Protein AF-A0A0K8SHW3-F1 (afdb_monomer)

Secondary structure (DSSP, 8-state):
-EEEEES-TTHHHHHHHHHHHTTTSSEEEEEEETTEEEEEEE-SS-EEEEEES--HHHHHHHHHHHHHHHHHHHHHHHHHHHHHTT---SS---HHHHHHHHHHSS-TTEEEEESS-TTT-GGGSS-GGGEEEEE-HHHHHHHHHHTSS--

Foldseek 3Di:
DEEEEEQAQVCVVVVVVVVVVVPPQWDWDWDADPQAIWIWTDHPVDIYIYGYNDDPVVVLVVVLVVLQVQLQLVLLVVCLVCLVVVHHDQDPDDPVQNVVCVVVSHGPQWDWDFQDPCVVVVVCSNHNVRTHIDRNVVVVVVVVVVVPPDD

Mean predicted aligned error: 14.64 Å

Radius of gyration: 24.81 Å; Cα contacts (8 Å, |Δi|>4): 199; chains: 1; bounding box: 38×48×75 Å

pLDDT: mean 76.33, std 11.05, range [41.31, 88.69]

Solvent-accessible surface area (backbone atoms only — not comparable to full-atom values): 8484 Å² total; per-residue (Å²): 118,47,82,48,71,37,54,55,50,75,51,56,60,57,52,50,54,52,56,59,67,58,71,68,74,46,52,75,48,77,46,85,50,101,72,35,39,35,40,36,39,39,46,100,90,47,39,40,39,36,34,23,44,36,50,60,65,59,53,48,48,51,52,44,51,55,28,35,53,51,8,37,53,49,34,33,52,52,40,34,53,30,47,75,69,72,42,83,50,95,57,93,65,50,75,70,45,46,51,38,19,66,76,70,51,49,45,92,52,50,44,72,40,69,74,58,61,42,89,82,40,61,87,46,18,59,35,32,88,36,45,41,76,43,73,45,69,75,51,58,60,56,60,60,62,68,71,73,77,80,129

Organism: Lygus hesperus (NCBI:txid30085)

Sequence (151 aa):
MFYFVKDNALKLRDDLEELRRLGGMFNVSTHETADGKELRLHSSDAVVSIRYGADPVQERHRLLKHAHKRAVERAWEIEKTLVSSGLSGRGEWTEEEREELLLRGRVEGYDGVDIHSIQRYPQLADDPGNVTFRNDAKHKRKRRTHHHDST

InterPro domains:
  IPR028916 Tox-GHH domain [PF15636] (58-134)
  IPR051216 Teneurin [PTHR11219] (2-145)

Structure (mmCIF, N/CA/C/O backbone):
data_AF-A0A0K8SHW3-F1
#
_entry.id   AF-A0A0K8SHW3-F1
#
loop_
_atom_site.group_PDB
_atom_site.id
_atom_site.type_symbol
_atom_site.label_atom_id
_atom_site.label_alt_id
_atom_site.label_comp_id
_atom_site.label_asym_id
_atom_site.label_entity_id
_atom_site.label_seq_id
_atom_site.pdbx_PDB_ins_code
_atom_site.Cartn_x
_atom_site.Cartn_y
_atom_site.Cartn_z
_atom_site.occupancy
_atom_site.B_iso_or_equiv
_atom_site.auth_seq_id
_atom_site.auth_comp_id
_atom_site.auth_asym_id
_atom_site.auth_atom_id
_atom_site.pdbx_PDB_model_num
ATOM 1 N N . MET A 1 1 ? 1.998 -14.796 -20.515 1.00 72.50 1 MET A N 1
ATOM 2 C CA . MET A 1 1 ? 2.410 -13.395 -20.747 1.00 72.50 1 MET A CA 1
ATOM 3 C C . MET A 1 1 ? 3.190 -12.935 -19.529 1.00 72.50 1 MET A C 1
ATOM 5 O O . MET A 1 1 ? 2.709 -13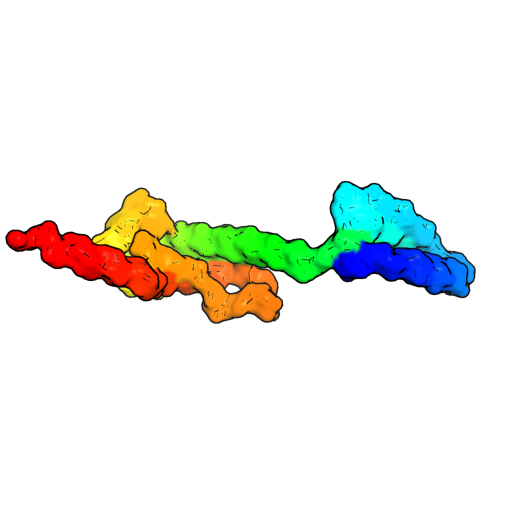.152 -18.424 1.00 72.50 1 MET A O 1
ATOM 9 N N . PHE A 1 2 ? 4.385 -12.385 -19.720 1.00 79.94 2 PHE A N 1
ATOM 10 C CA . PHE A 1 2 ? 5.310 -12.001 -18.651 1.00 79.94 2 PHE A CA 1
ATOM 11 C C . PHE A 1 2 ? 5.637 -10.511 -18.735 1.00 79.94 2 PHE A C 1
ATOM 13 O O . PHE A 1 2 ? 5.732 -9.967 -19.835 1.00 79.94 2 PHE A O 1
ATOM 20 N N . TYR A 1 3 ? 5.839 -9.872 -17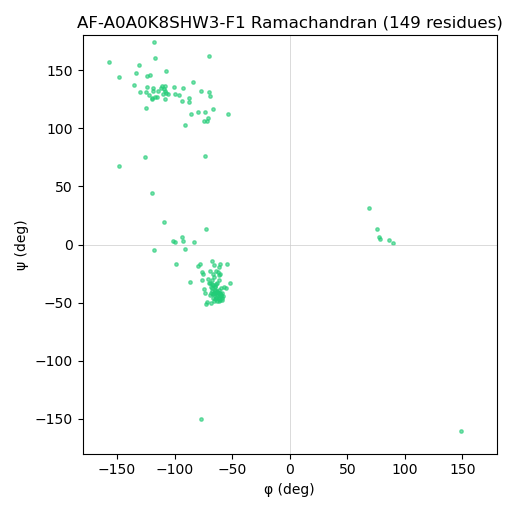.584 1.00 79.12 3 TYR A N 1
ATOM 21 C CA . TYR A 1 3 ? 6.139 -8.446 -17.479 1.00 79.12 3 TYR A CA 1
ATOM 22 C C . TYR A 1 3 ? 7.430 -8.237 -16.688 1.00 79.12 3 TYR A C 1
ATOM 24 O O . TYR A 1 3 ? 7.591 -8.794 -15.604 1.00 79.12 3 TYR A O 1
ATOM 32 N N . PHE A 1 4 ? 8.330 -7.418 -17.223 1.00 79.38 4 PHE A N 1
ATOM 33 C CA . PHE A 1 4 ? 9.613 -7.067 -16.625 1.00 79.38 4 PHE A CA 1
ATOM 34 C C . PHE A 1 4 ? 9.800 -5.550 -16.634 1.00 79.38 4 PHE A C 1
ATOM 36 O O . PHE A 1 4 ? 9.243 -4.842 -17.473 1.00 79.38 4 PHE A O 1
ATOM 43 N N . VAL A 1 5 ? 10.613 -5.046 -15.710 1.00 79.00 5 VAL A N 1
ATOM 44 C CA . VAL A 1 5 ? 10.966 -3.626 -15.632 1.00 79.00 5 VAL A CA 1
ATOM 45 C C . VAL A 1 5 ? 12.481 -3.509 -15.519 1.00 79.00 5 VAL A C 1
ATOM 47 O O . VAL A 1 5 ? 13.094 -4.205 -14.711 1.00 79.00 5 VAL A O 1
ATOM 50 N N . LYS A 1 6 ? 13.076 -2.643 -16.339 1.00 76.81 6 LYS A N 1
ATOM 51 C CA . LYS A 1 6 ? 14.483 -2.246 -16.290 1.00 76.81 6 LYS A CA 1
ATOM 52 C C . LYS A 1 6 ? 14.565 -0.757 -15.953 1.00 76.81 6 LYS A C 1
ATOM 54 O O . LYS A 1 6 ? 13.974 0.079 -16.635 1.00 76.81 6 LYS A O 1
ATOM 59 N N . ASP A 1 7 ? 15.340 -0.436 -14.923 1.00 66.19 7 ASP A N 1
ATOM 60 C CA . ASP A 1 7 ? 15.604 0.935 -14.471 1.00 66.19 7 ASP A CA 1
ATOM 61 C C . ASP A 1 7 ? 16.345 1.758 -15.538 1.00 66.19 7 ASP A C 1
ATOM 63 O O . ASP A 1 7 ? 16.098 2.949 -15.717 1.00 66.19 7 ASP A O 1
ATOM 67 N N . ASN A 1 8 ? 17.211 1.104 -16.313 1.00 66.75 8 ASN A N 1
ATOM 68 C CA . ASN A 1 8 ? 18.079 1.781 -17.259 1.00 66.75 8 ASN A CA 1
ATOM 69 C C . ASN A 1 8 ? 17.442 1.902 -18.654 1.00 66.75 8 ASN A C 1
ATOM 71 O O . ASN A 1 8 ? 17.462 0.960 -19.450 1.00 66.75 8 ASN A O 1
ATOM 75 N N . ALA A 1 9 ? 16.944 3.099 -18.974 1.00 65.56 9 ALA A N 1
ATOM 76 C CA . ALA A 1 9 ? 16.364 3.430 -20.278 1.00 65.56 9 ALA A CA 1
ATOM 77 C C . ALA A 1 9 ? 17.341 3.293 -21.462 1.00 65.56 9 ALA A C 1
ATOM 79 O O . ALA A 1 9 ? 16.908 3.065 -22.592 1.00 65.56 9 ALA A O 1
ATOM 80 N N . LEU A 1 10 ? 18.652 3.410 -21.217 1.00 70.06 10 LEU A N 1
ATOM 81 C CA . LEU A 1 10 ? 19.680 3.326 -22.259 1.00 70.06 10 LEU A CA 1
ATOM 82 C C . LEU A 1 10 ? 19.909 1.883 -22.722 1.00 70.06 10 LEU A C 1
ATOM 84 O O . LEU A 1 10 ? 20.260 1.672 -23.880 1.00 70.06 10 LEU A O 1
ATOM 88 N N . LYS A 1 11 ? 19.615 0.891 -21.865 1.00 75.69 11 LYS A N 1
ATOM 89 C CA . LYS A 1 11 ? 19.744 -0.535 -22.209 1.00 75.69 11 LYS A CA 1
ATOM 90 C C . LYS A 1 11 ? 18.763 -1.014 -23.272 1.00 75.69 11 LYS A C 1
ATOM 92 O O . LYS A 1 11 ? 18.975 -2.082 -23.831 1.00 75.69 11 LYS A O 1
ATOM 97 N N . LEU A 1 12 ? 17.716 -0.247 -23.580 1.00 79.31 12 LEU A N 1
ATOM 98 C CA . LEU A 1 12 ? 16.773 -0.620 -24.633 1.00 79.31 12 LEU A CA 1
ATOM 99 C C . LEU A 1 12 ? 17.469 -0.769 -25.990 1.00 79.31 12 LEU A C 1
ATOM 101 O O . LEU A 1 12 ? 17.104 -1.653 -26.757 1.00 79.31 12 LEU A O 1
ATOM 105 N N . ARG A 1 13 ? 18.463 0.081 -26.290 1.00 79.44 13 ARG A N 1
ATOM 106 C CA . ARG A 1 13 ? 19.185 0.011 -27.566 1.00 79.44 13 ARG A CA 1
ATOM 107 C C . ARG A 1 13 ? 20.025 -1.262 -27.647 1.00 79.44 13 ARG A C 1
ATOM 109 O O . ARG A 1 13 ? 19.875 -2.002 -28.613 1.00 79.44 13 ARG A O 1
ATOM 116 N N . ASP A 1 14 ? 20.826 -1.530 -26.619 1.00 82.50 14 ASP A N 1
ATOM 117 C CA . ASP A 1 14 ? 21.663 -2.730 -26.543 1.00 82.50 14 ASP A CA 1
ATOM 118 C C . ASP A 1 14 ? 20.822 -4.014 -26.573 1.00 82.50 14 ASP A C 1
ATOM 120 O O . ASP A 1 14 ? 21.075 -4.888 -27.402 1.00 82.50 14 ASP A O 1
ATOM 124 N N . ASP A 1 15 ? 19.761 -4.090 -25.759 1.00 82.38 15 ASP A N 1
ATOM 125 C CA . ASP A 1 15 ? 18.868 -5.253 -25.725 1.00 82.38 15 ASP A CA 1
ATOM 126 C C . ASP A 1 15 ? 18.187 -5.465 -27.095 1.00 82.38 15 ASP A C 1
ATOM 128 O O . ASP A 1 15 ? 18.062 -6.596 -27.561 1.00 82.38 15 ASP A O 1
ATOM 132 N N . LEU A 1 16 ? 17.774 -4.395 -27.789 1.00 82.00 16 LEU A N 1
ATOM 133 C CA . LEU A 1 16 ? 17.199 -4.490 -29.136 1.00 82.00 16 LEU A CA 1
ATOM 134 C C . LEU A 1 16 ? 18.223 -5.014 -30.156 1.00 82.00 16 LEU A C 1
ATOM 136 O O . LEU A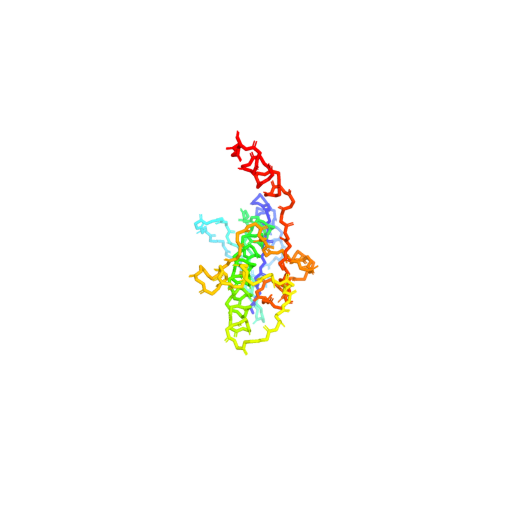 1 16 ? 17.868 -5.810 -31.025 1.00 82.00 16 LEU A O 1
ATOM 140 N N . GLU A 1 17 ? 19.482 -4.582 -30.067 1.00 83.62 17 GLU A N 1
ATOM 141 C CA . GLU A 1 17 ? 20.565 -5.070 -30.926 1.00 83.62 17 GLU A CA 1
ATOM 142 C C . GLU A 1 17 ? 20.909 -6.539 -30.646 1.00 83.62 17 GLU A C 1
ATOM 144 O O . GLU A 1 17 ? 21.192 -7.295 -31.575 1.00 83.62 17 GLU A O 1
ATOM 149 N N . GLU A 1 18 ? 20.870 -6.981 -29.390 1.00 84.44 18 GLU A N 1
ATOM 150 C CA . GLU A 1 18 ? 21.003 -8.398 -29.025 1.00 84.44 18 GLU A CA 1
ATOM 151 C C . GLU A 1 18 ? 19.834 -9.234 -29.559 1.00 84.44 18 GLU A C 1
ATOM 153 O O . GLU A 1 18 ? 20.047 -10.253 -30.212 1.00 84.44 18 GLU A O 1
ATOM 158 N N . LEU A 1 19 ? 18.598 -8.768 -29.384 1.00 82.94 19 LEU A N 1
ATOM 159 C CA . LEU A 1 19 ? 17.402 -9.460 -29.869 1.00 82.94 19 LEU A CA 1
ATOM 160 C C . LEU A 1 19 ? 17.345 -9.539 -31.400 1.00 82.94 19 LEU A C 1
ATOM 162 O O . LEU A 1 19 ? 16.932 -10.556 -31.955 1.00 82.94 19 LEU A O 1
ATOM 166 N N . ARG A 1 20 ? 17.813 -8.499 -32.097 1.00 78.69 20 ARG A N 1
ATOM 167 C CA . ARG A 1 20 ? 17.983 -8.517 -33.558 1.00 78.69 20 ARG A CA 1
ATOM 168 C C . ARG A 1 20 ? 19.040 -9.527 -34.002 1.00 78.69 20 ARG A C 1
ATOM 170 O O . ARG A 1 20 ? 18.861 -10.171 -35.033 1.00 78.69 20 ARG A O 1
ATOM 177 N N . ARG A 1 21 ? 20.114 -9.693 -33.222 1.00 81.44 21 ARG A N 1
ATOM 178 C CA . ARG A 1 21 ? 21.167 -10.692 -33.474 1.00 81.44 21 ARG A CA 1
ATOM 179 C C . AR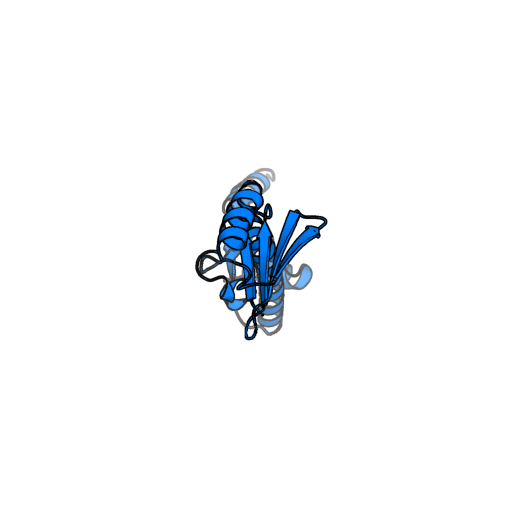G A 1 21 ? 20.695 -12.131 -33.270 1.00 81.44 21 ARG A C 1
ATOM 181 O O . ARG A 1 21 ? 21.249 -13.023 -33.900 1.00 81.44 21 ARG A O 1
ATOM 188 N N . LEU A 1 22 ? 19.634 -12.359 -32.493 1.00 78.88 22 LEU A N 1
ATOM 189 C CA . LEU A 1 22 ? 18.994 -13.674 -32.338 1.00 78.88 22 LEU A CA 1
ATOM 190 C C . LEU A 1 22 ? 18.176 -14.120 -33.570 1.00 78.88 22 LEU A C 1
ATOM 192 O O . LEU A 1 22 ? 17.405 -15.071 -33.489 1.00 78.88 22 LEU A O 1
ATOM 196 N N . GLY A 1 23 ? 18.331 -13.462 -34.723 1.00 62.72 23 GLY A N 1
ATOM 197 C CA . GLY A 1 23 ? 17.950 -14.034 -36.017 1.00 62.72 23 GLY A CA 1
ATOM 198 C C . GLY A 1 23 ? 16.447 -14.215 -36.238 1.00 62.72 23 GLY A C 1
ATOM 199 O O . GLY A 1 23 ? 16.044 -15.148 -36.922 1.00 62.72 23 GLY A O 1
ATOM 200 N N . GLY A 1 24 ? 15.604 -13.353 -35.660 1.00 67.50 24 GLY A N 1
ATOM 201 C CA . GLY A 1 24 ? 14.154 -13.384 -35.905 1.00 67.50 24 GLY A CA 1
ATOM 202 C C . GLY A 1 24 ? 13.401 -14.507 -35.184 1.00 67.50 24 GLY A C 1
ATOM 203 O O . GLY A 1 24 ? 12.230 -14.729 -35.472 1.00 67.50 24 GLY A O 1
ATOM 204 N N . MET A 1 25 ? 14.031 -15.176 -34.211 1.00 74.19 25 MET A N 1
ATOM 205 C CA . MET A 1 25 ? 13.361 -16.145 -33.326 1.00 74.19 25 MET A CA 1
ATOM 206 C C . MET A 1 25 ? 12.213 -15.529 -32.503 1.00 74.19 25 MET A C 1
ATOM 208 O O . MET A 1 25 ? 11.377 -16.249 -31.958 1.00 74.19 25 MET A O 1
ATOM 212 N N . PHE A 1 26 ? 12.176 -14.198 -32.408 1.00 76.19 26 PHE A N 1
ATOM 213 C CA . PHE A 1 26 ? 11.184 -13.439 -31.662 1.00 76.19 26 PHE A CA 1
ATOM 214 C C . PHE A 1 26 ? 10.704 -12.252 -32.494 1.00 76.19 26 PHE A C 1
ATOM 216 O O . PHE A 1 26 ? 11.505 -11.524 -33.082 1.00 76.19 26 PHE A O 1
ATOM 223 N N . ASN A 1 27 ? 9.397 -12.009 -32.479 1.00 83.31 27 ASN A N 1
ATOM 224 C CA . ASN A 1 27 ? 8.820 -10.779 -33.003 1.00 83.31 27 ASN A CA 1
ATOM 225 C C . ASN A 1 27 ? 8.992 -9.678 -31.953 1.00 83.31 27 ASN A C 1
ATOM 227 O O . ASN A 1 27 ? 8.413 -9.756 -30.868 1.00 83.31 27 ASN A O 1
ATOM 231 N N . VAL A 1 28 ? 9.802 -8.666 -32.269 1.00 85.12 28 VAL A N 1
ATOM 232 C CA . VAL A 1 28 ? 10.137 -7.571 -31.348 1.00 85.12 28 VAL A CA 1
ATOM 233 C C . VAL A 1 28 ? 9.439 -6.288 -31.784 1.00 85.12 28 VAL A C 1
ATOM 235 O O . VAL A 1 28 ? 9.537 -5.890 -32.942 1.00 85.12 28 VAL A O 1
ATOM 238 N N . SER A 1 29 ? 8.766 -5.612 -30.856 1.00 84.25 29 SER A N 1
ATOM 239 C CA . SER A 1 29 ? 8.181 -4.285 -31.078 1.00 84.25 29 SER A CA 1
ATOM 240 C C . SER A 1 29 ? 8.506 -3.350 -29.920 1.00 84.25 29 SER A C 1
ATOM 242 O O . SER A 1 29 ? 8.626 -3.783 -28.777 1.00 84.25 29 SER A O 1
ATOM 244 N N . THR A 1 30 ? 8.660 -2.063 -30.208 1.00 83.81 30 THR A N 1
ATOM 245 C CA . THR A 1 30 ? 8.932 -1.028 -29.205 1.00 83.81 30 THR A CA 1
ATOM 246 C C . THR A 1 30 ? 7.801 -0.012 -29.204 1.00 83.81 30 THR A C 1
ATOM 248 O O . THR A 1 30 ? 7.425 0.474 -30.267 1.00 83.81 30 THR A O 1
ATOM 251 N N . HIS A 1 31 ? 7.289 0.329 -28.026 1.00 82.06 31 HIS A N 1
ATOM 252 C CA . HIS A 1 31 ? 6.248 1.331 -27.819 1.00 82.06 31 HIS A CA 1
ATOM 253 C C . HIS A 1 31 ? 6.734 2.399 -26.836 1.00 82.06 31 HIS A C 1
ATOM 255 O O . HIS A 1 31 ? 7.295 2.083 -25.791 1.00 82.06 31 HIS A O 1
ATOM 261 N N . GLU A 1 32 ? 6.497 3.671 -27.138 1.00 78.62 32 GLU A N 1
ATOM 262 C CA . GLU A 1 32 ? 6.703 4.767 -26.185 1.00 78.62 32 GLU A CA 1
ATOM 263 C C . GLU A 1 32 ? 5.432 4.960 -25.350 1.00 78.62 32 GLU A C 1
ATOM 265 O O . GLU A 1 32 ? 4.332 5.077 -25.885 1.00 78.62 32 GLU A O 1
ATOM 270 N N . THR A 1 33 ? 5.568 4.935 -24.024 1.00 66.94 33 THR A N 1
ATOM 271 C CA . THR A 1 33 ? 4.480 5.118 -23.052 1.00 66.94 33 THR A CA 1
ATOM 272 C C . THR A 1 33 ? 4.731 6.378 -22.222 1.00 66.94 33 THR A C 1
ATOM 274 O O . THR A 1 33 ? 5.866 6.830 -22.106 1.00 66.9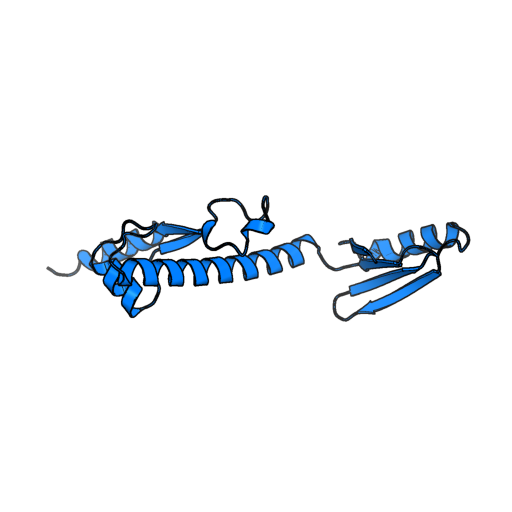4 33 THR A O 1
ATOM 277 N N . ALA A 1 34 ? 3.689 6.924 -21.585 1.00 63.09 34 ALA A N 1
ATOM 278 C CA . ALA A 1 34 ? 3.780 8.159 -20.793 1.00 63.09 34 ALA A CA 1
ATOM 279 C C . ALA A 1 34 ? 4.901 8.155 -19.726 1.00 63.09 34 ALA A C 1
ATOM 281 O O . ALA A 1 34 ? 5.509 9.192 -19.486 1.00 63.09 34 ALA A O 1
ATOM 282 N N . ASP A 1 35 ? 5.212 6.993 -19.135 1.00 61.06 35 ASP A N 1
ATOM 283 C CA . ASP A 1 35 ? 6.264 6.843 -18.110 1.00 61.06 35 ASP A CA 1
ATOM 284 C C . ASP A 1 35 ? 7.518 6.071 -18.582 1.00 61.06 35 ASP A C 1
ATOM 286 O O . ASP A 1 35 ? 8.240 5.520 -17.753 1.00 61.06 35 ASP A O 1
ATOM 290 N N . GLY A 1 36 ? 7.770 5.939 -19.892 1.00 71.69 36 GLY A N 1
ATOM 291 C CA . GLY A 1 36 ? 9.004 5.307 -20.390 1.00 71.69 36 GLY A CA 1
ATOM 292 C C . GLY A 1 36 ? 8.862 4.567 -21.718 1.00 71.69 36 GLY A C 1
ATOM 293 O O . GLY A 1 36 ? 7.927 4.791 -22.480 1.00 71.69 36 GLY A O 1
ATOM 294 N N . LYS A 1 37 ? 9.799 3.660 -22.010 1.00 80.81 37 LYS A N 1
ATOM 295 C CA . LYS A 1 37 ? 9.792 2.863 -23.250 1.00 80.81 37 LYS A CA 1
ATOM 296 C C . LYS A 1 37 ? 9.451 1.408 -22.954 1.00 80.81 37 LYS A C 1
ATOM 298 O O . LYS A 1 37 ? 10.006 0.829 -22.036 1.00 80.81 37 LYS A O 1
ATOM 303 N N . GLU A 1 38 ? 8.565 0.796 -23.719 1.00 84.31 38 GLU A N 1
ATOM 304 C CA . GLU A 1 38 ? 8.168 -0.606 -23.586 1.00 84.31 38 GLU A CA 1
ATOM 305 C C . GLU A 1 38 ? 8.699 -1.412 -24.780 1.00 84.31 38 GLU A C 1
ATOM 307 O O . GLU A 1 38 ? 8.486 -1.038 -25.930 1.00 84.31 38 GLU A O 1
ATOM 312 N N . LEU A 1 39 ? 9.371 -2.533 -24.528 1.00 87.12 39 LEU A N 1
ATOM 313 C CA . LEU A 1 39 ? 9.776 -3.516 -25.529 1.00 87.12 39 LEU A CA 1
ATOM 314 C C . LEU A 1 39 ? 8.913 -4.765 -25.361 1.00 87.12 39 LEU A C 1
ATOM 316 O O . LEU A 1 39 ? 8.855 -5.343 -24.278 1.00 87.12 39 LEU A O 1
ATOM 320 N N . ARG A 1 40 ? 8.252 -5.197 -26.430 1.00 87.88 40 ARG A N 1
ATOM 321 C CA . ARG A 1 40 ? 7.453 -6.421 -26.459 1.00 87.88 40 ARG A CA 1
ATOM 322 C C . ARG A 1 40 ? 8.097 -7.453 -27.356 1.00 87.88 40 ARG A C 1
ATOM 324 O O . ARG A 1 40 ? 8.486 -7.160 -28.482 1.00 87.88 40 ARG A O 1
ATOM 331 N N . LEU A 1 41 ? 8.146 -8.666 -26.840 1.00 87.38 41 LEU A N 1
ATOM 332 C CA . LEU A 1 41 ? 8.702 -9.859 -27.447 1.00 87.38 41 LEU A CA 1
ATOM 333 C C . LEU A 1 41 ? 7.587 -10.882 -27.572 1.00 87.38 41 LEU A C 1
ATOM 335 O O . LEU A 1 41 ? 6.941 -11.227 -26.583 1.00 87.38 41 LEU A O 1
ATOM 339 N N . HIS A 1 42 ? 7.370 -11.370 -28.781 1.00 85.25 42 HIS A N 1
ATOM 340 C CA . HIS A 1 42 ? 6.416 -12.429 -29.065 1.00 85.25 42 HIS A CA 1
ATOM 341 C C . HIS A 1 42 ? 7.160 -13.647 -29.615 1.00 85.25 42 HIS A C 1
ATOM 343 O O . HIS A 1 42 ? 7.919 -13.542 -30.577 1.00 85.25 42 HIS A O 1
ATOM 349 N N . SER A 1 43 ? 6.920 -14.796 -28.993 1.00 80.75 43 SER A N 1
ATOM 350 C CA . SER A 1 43 ? 7.315 -16.134 -29.433 1.00 80.75 43 SER A CA 1
ATOM 351 C C . SER A 1 43 ? 6.055 -16.980 -29.672 1.00 80.75 43 SER A C 1
ATOM 353 O O . SER A 1 43 ? 4.950 -16.528 -29.367 1.00 80.75 43 SER A O 1
ATOM 355 N N . SER A 1 44 ? 6.207 -18.201 -30.191 1.00 80.94 44 SER A N 1
ATOM 356 C CA . SER A 1 44 ? 5.105 -19.159 -30.382 1.00 80.94 44 SER A CA 1
ATOM 357 C C . SER A 1 44 ? 4.360 -19.463 -29.080 1.00 80.94 44 SER A C 1
ATOM 359 O O . SER A 1 44 ? 3.137 -19.565 -29.086 1.00 80.94 44 SER A O 1
ATOM 361 N N . ASP A 1 45 ? 5.089 -19.527 -27.963 1.00 83.44 45 ASP A N 1
ATOM 362 C CA . ASP A 1 45 ? 4.566 -20.012 -26.678 1.00 83.44 45 ASP A CA 1
ATOM 363 C C . ASP A 1 45 ? 4.582 -18.951 -25.566 1.00 83.44 45 ASP A C 1
ATOM 365 O O . ASP A 1 45 ? 4.092 -19.177 -24.457 1.00 83.44 45 ASP A O 1
ATOM 369 N N . ALA A 1 46 ? 5.147 -17.769 -25.831 1.00 82.50 46 ALA A N 1
ATOM 370 C CA . ALA A 1 46 ? 5.321 -16.740 -24.815 1.00 82.50 46 ALA A CA 1
ATOM 371 C C . ALA A 1 46 ? 5.246 -15.321 -25.378 1.00 82.50 46 ALA A C 1
ATOM 373 O O . ALA A 1 46 ? 5.763 -15.011 -26.447 1.00 82.50 46 ALA A O 1
ATOM 374 N N . VAL A 1 47 ? 4.662 -14.432 -24.577 1.00 85.94 47 VAL A N 1
ATOM 375 C CA . VAL A 1 47 ? 4.694 -12.983 -24.789 1.00 85.94 47 VAL A CA 1
ATOM 376 C C . VAL A 1 47 ? 5.375 -12.354 -23.586 1.00 85.94 47 VAL A C 1
ATOM 378 O O . VAL A 1 47 ? 4.958 -12.609 -22.453 1.00 85.94 47 VAL A O 1
ATOM 381 N N . VAL A 1 48 ? 6.405 -11.551 -23.827 1.00 86.75 48 VAL A N 1
ATOM 382 C CA . VAL A 1 48 ? 7.179 -10.849 -22.801 1.00 86.75 48 VAL A CA 1
ATOM 383 C C . VAL A 1 48 ? 7.119 -9.350 -23.073 1.00 86.75 48 VAL A C 1
ATOM 385 O O . VAL A 1 48 ? 7.392 -8.909 -24.182 1.00 86.75 48 VAL A O 1
ATOM 388 N N . SER A 1 49 ? 6.765 -8.561 -22.066 1.00 84.88 49 SER A N 1
ATOM 389 C CA . SER A 1 49 ? 6.810 -7.098 -22.098 1.00 84.88 49 SER A CA 1
ATOM 390 C C . SER A 1 49 ? 7.858 -6.604 -21.101 1.00 84.88 49 SER A C 1
ATOM 392 O O . SER A 1 49 ? 7.895 -7.063 -19.960 1.00 84.88 49 SER A O 1
ATOM 394 N N . ILE A 1 50 ? 8.729 -5.695 -21.533 1.00 85.50 50 ILE A N 1
ATOM 395 C CA . ILE A 1 50 ? 9.809 -5.113 -20.736 1.00 85.50 50 ILE A CA 1
ATOM 396 C C . ILE A 1 50 ? 9.675 -3.593 -20.768 1.00 85.50 50 ILE A C 1
ATOM 398 O O . ILE A 1 50 ? 9.799 -2.982 -21.826 1.00 85.50 50 ILE A O 1
ATOM 402 N N . ARG A 1 51 ? 9.459 -2.961 -19.616 1.00 82.25 51 ARG A N 1
ATOM 403 C CA . ARG A 1 51 ? 9.399 -1.498 -19.494 1.00 82.25 51 ARG A CA 1
ATOM 404 C C . ARG A 1 51 ? 10.752 -0.939 -19.057 1.00 82.25 51 ARG A C 1
ATOM 406 O O . ARG A 1 51 ? 11.307 -1.389 -18.065 1.00 82.25 51 ARG A O 1
ATOM 413 N N . TYR A 1 52 ? 11.261 0.046 -19.780 1.00 78.50 52 TYR A N 1
ATOM 414 C CA . TYR A 1 52 ? 12.559 0.692 -19.614 1.00 78.50 52 TYR A CA 1
ATOM 415 C C . TYR A 1 52 ? 12.391 2.130 -19.127 1.00 78.50 52 TYR A C 1
ATOM 417 O O . TYR A 1 52 ? 11.573 2.878 -19.670 1.00 78.50 52 TYR A O 1
ATOM 425 N N . GLY A 1 53 ? 13.208 2.532 -18.153 1.00 65.50 53 GLY A N 1
ATOM 426 C CA . GLY A 1 53 ? 13.226 3.900 -17.620 1.00 65.50 53 GLY A CA 1
ATOM 427 C C . GLY A 1 53 ? 12.212 4.167 -16.509 1.00 65.50 53 GLY A C 1
ATOM 428 O O . GLY A 1 53 ? 12.121 5.293 -16.031 1.00 65.50 53 GLY A O 1
ATOM 429 N N . ALA A 1 54 ? 11.479 3.141 -16.078 1.00 60.81 54 ALA A N 1
ATOM 430 C CA . ALA A 1 54 ? 10.718 3.180 -14.841 1.00 60.81 54 ALA A CA 1
ATOM 431 C C . ALA A 1 54 ? 11.597 2.597 -13.733 1.00 60.81 54 ALA A C 1
ATOM 433 O O . ALA A 1 54 ? 12.064 1.468 -13.868 1.00 60.81 54 ALA A O 1
ATOM 434 N N . ASP A 1 55 ? 11.830 3.346 -12.653 1.00 62.50 55 ASP A N 1
ATOM 435 C CA . ASP A 1 55 ? 12.571 2.834 -11.503 1.00 62.50 55 ASP A CA 1
ATOM 436 C C . ASP A 1 55 ? 11.688 1.798 -10.768 1.00 62.50 55 ASP A C 1
ATOM 438 O O . ASP A 1 55 ? 10.678 2.161 -10.147 1.00 62.50 55 ASP A O 1
ATOM 442 N N . PRO A 1 56 ? 12.023 0.494 -10.843 1.00 62.75 56 PRO A N 1
ATOM 443 C CA . PRO A 1 56 ? 11.221 -0.556 -10.230 1.00 62.75 56 PRO A CA 1
ATOM 444 C C . PRO A 1 56 ? 11.234 -0.452 -8.705 1.00 62.75 56 PRO A C 1
ATOM 446 O O . PRO A 1 56 ? 10.288 -0.891 -8.053 1.00 62.75 56 PRO A O 1
ATOM 449 N N . VAL A 1 57 ? 12.279 0.141 -8.122 1.00 61.84 57 VAL A N 1
ATOM 450 C CA . VAL A 1 57 ? 12.377 0.392 -6.686 1.00 61.84 57 VAL A CA 1
ATOM 451 C C . VAL A 1 57 ? 11.450 1.533 -6.302 1.00 61.84 57 VAL A C 1
ATOM 453 O O . VAL A 1 57 ? 10.759 1.398 -5.298 1.00 61.84 57 VAL A O 1
ATOM 456 N N . GLN A 1 58 ? 11.369 2.604 -7.092 1.00 64.94 58 GLN A N 1
ATOM 457 C CA . GLN A 1 58 ? 10.506 3.753 -6.828 1.00 64.94 58 GLN A CA 1
ATOM 458 C C . GLN A 1 58 ? 9.022 3.402 -6.983 1.00 64.94 58 GLN A C 1
ATOM 460 O O . GLN A 1 58 ? 8.224 3.742 -6.107 1.00 64.94 58 GLN A O 1
ATOM 465 N N . GLU A 1 59 ? 8.651 2.660 -8.031 1.00 63.72 59 GLU A N 1
ATOM 466 C CA . GLU A 1 59 ? 7.271 2.191 -8.210 1.00 63.72 59 GLU A CA 1
ATOM 467 C C . GLU A 1 59 ? 6.890 1.180 -7.121 1.00 63.72 59 GLU A C 1
ATOM 469 O O . GLU A 1 59 ? 5.836 1.304 -6.495 1.00 63.72 59 GLU A O 1
ATOM 474 N N . ARG A 1 60 ? 7.790 0.242 -6.786 1.00 68.25 60 ARG A N 1
ATOM 475 C CA . ARG A 1 60 ? 7.607 -0.659 -5.638 1.00 68.25 60 ARG A CA 1
ATOM 476 C C . ARG A 1 60 ? 7.461 0.125 -4.338 1.00 68.25 60 ARG A C 1
ATOM 478 O O . ARG A 1 60 ? 6.597 -0.202 -3.534 1.00 68.25 60 ARG A O 1
ATOM 485 N N . HIS A 1 61 ? 8.252 1.174 -4.125 1.00 71.12 61 HIS A N 1
ATOM 486 C CA . HIS A 1 61 ? 8.146 2.015 -2.935 1.00 71.12 61 HIS A CA 1
ATOM 487 C C . HIS A 1 61 ? 6.803 2.737 -2.867 1.00 71.12 61 HIS A C 1
ATOM 489 O O . HIS A 1 61 ? 6.206 2.819 -1.796 1.00 71.12 61 HIS A O 1
ATOM 495 N N . ARG A 1 62 ? 6.318 3.253 -4.002 1.00 74.94 62 ARG A N 1
ATOM 496 C CA . ARG A 1 62 ? 5.019 3.921 -4.102 1.00 74.94 62 ARG A CA 1
ATOM 497 C C . ARG A 1 62 ? 3.885 2.951 -3.778 1.00 74.94 62 ARG A C 1
ATOM 499 O O . ARG A 1 62 ? 3.046 3.261 -2.935 1.00 74.94 62 ARG A O 1
ATOM 506 N N . LEU A 1 63 ? 3.898 1.765 -4.384 1.00 77.75 63 LEU A N 1
ATOM 507 C CA . LEU A 1 63 ? 2.904 0.718 -4.142 1.00 77.75 63 LEU A CA 1
ATOM 508 C C . LEU A 1 63 ? 2.908 0.257 -2.681 1.00 77.75 63 LEU A C 1
ATOM 510 O O . LEU A 1 63 ? 1.849 0.206 -2.058 1.00 77.75 63 LEU A O 1
ATOM 514 N N . LEU A 1 64 ? 4.090 0.000 -2.114 1.00 81.75 64 LEU A N 1
ATOM 515 C CA . LEU A 1 64 ? 4.237 -0.389 -0.711 1.00 81.75 64 LEU A CA 1
ATOM 516 C C . LEU A 1 64 ? 3.768 0.714 0.242 1.00 81.75 64 LEU A C 1
ATOM 518 O O . LEU A 1 64 ? 3.089 0.411 1.215 1.00 81.75 64 LEU A O 1
ATOM 522 N N . LYS A 1 65 ? 4.053 1.990 -0.049 1.00 82.00 65 LYS A N 1
ATOM 523 C CA . LYS A 1 65 ? 3.552 3.125 0.745 1.00 82.00 65 LYS A CA 1
ATOM 524 C C . LYS A 1 65 ? 2.030 3.229 0.711 1.00 82.00 65 LYS A C 1
ATOM 526 O O . LYS A 1 65 ? 1.419 3.459 1.751 1.00 82.00 65 LYS A O 1
ATOM 531 N N . HIS A 1 66 ? 1.410 3.060 -0.457 1.00 85.31 66 HIS A N 1
ATOM 532 C CA . HIS A 1 66 ? -0.051 3.082 -0.565 1.00 85.31 66 HIS A CA 1
ATOM 533 C C . HIS A 1 66 ? -0.704 1.900 0.151 1.00 85.31 66 HIS A C 1
ATOM 535 O O . HIS A 1 66 ? -1.697 2.100 0.847 1.00 85.31 66 HIS A O 1
ATOM 541 N N . ALA A 1 67 ? -0.144 0.698 0.003 1.00 83.62 67 ALA A N 1
ATOM 542 C CA . ALA A 1 67 ? -0.609 -0.487 0.716 1.00 83.62 67 ALA A CA 1
ATOM 543 C C . ALA A 1 67 ? -0.481 -0.298 2.231 1.00 83.62 67 ALA A C 1
ATOM 545 O O . ALA A 1 67 ? -1.466 -0.439 2.947 1.00 83.62 67 ALA A O 1
ATOM 546 N N . HIS A 1 68 ? 0.681 0.162 2.699 1.00 84.50 68 HIS A N 1
ATOM 547 C CA . HIS A 1 68 ? 0.921 0.415 4.116 1.00 84.50 68 HIS A CA 1
ATOM 548 C C . HIS A 1 68 ? -0.038 1.464 4.680 1.00 84.50 68 HIS A C 1
ATOM 550 O O . HIS A 1 68 ? -0.611 1.262 5.744 1.00 84.50 68 HIS A O 1
ATOM 556 N N . LYS A 1 69 ? -0.294 2.554 3.946 1.00 85.50 69 LYS A N 1
ATOM 557 C CA . LYS A 1 69 ? -1.276 3.561 4.367 1.00 85.50 69 LYS A CA 1
ATOM 558 C C . LYS A 1 69 ? -2.668 2.950 4.572 1.00 85.50 69 LYS A C 1
ATOM 560 O O . LYS A 1 69 ? -3.306 3.247 5.577 1.00 85.50 69 LYS A O 1
ATOM 565 N N . ARG A 1 70 ? -3.122 2.086 3.657 1.00 86.75 70 ARG A N 1
ATOM 566 C CA . ARG A 1 70 ? -4.407 1.379 3.801 1.00 86.75 70 ARG A CA 1
ATOM 567 C C . ARG A 1 70 ? -4.390 0.379 4.951 1.00 86.75 70 ARG A C 1
ATOM 569 O O . ARG A 1 70 ? -5.378 0.278 5.667 1.00 86.75 70 ARG A O 1
ATOM 576 N N . ALA A 1 71 ? -3.285 -0.341 5.138 1.00 88.31 71 ALA A N 1
ATOM 577 C CA . ALA A 1 71 ? -3.116 -1.256 6.261 1.00 88.31 71 ALA A CA 1
ATOM 578 C C . ALA A 1 71 ? -3.224 -0.513 7.599 1.00 88.31 71 ALA A C 1
ATOM 580 O O . ALA A 1 71 ? -3.921 -0.979 8.491 1.00 88.31 71 ALA A O 1
ATOM 581 N N . VAL A 1 72 ? -2.605 0.667 7.715 1.00 87.50 72 VAL A N 1
ATOM 582 C CA . VAL A 1 72 ? -2.684 1.523 8.908 1.00 87.50 72 VAL A CA 1
ATOM 583 C C . VAL A 1 72 ? -4.107 2.024 9.140 1.00 87.50 72 VAL A C 1
ATOM 585 O O . VAL A 1 72 ? -4.601 1.952 10.259 1.00 87.50 72 VAL A O 1
ATOM 588 N N . GLU A 1 73 ? -4.788 2.495 8.096 1.00 87.56 73 GLU A N 1
ATOM 589 C CA . GLU A 1 73 ? -6.176 2.962 8.192 1.00 87.56 73 GLU A CA 1
ATOM 590 C C . GLU A 1 73 ? -7.127 1.841 8.642 1.00 87.56 73 GLU A C 1
ATOM 592 O O . GLU A 1 73 ? -7.892 2.022 9.587 1.00 87.56 73 GLU A O 1
ATOM 597 N N . ARG A 1 74 ? -7.003 0.643 8.055 1.00 88.50 74 ARG A N 1
ATOM 598 C CA . ARG A 1 74 ? -7.761 -0.541 8.488 1.00 88.50 74 ARG A CA 1
ATOM 599 C C . ARG A 1 74 ? -7.393 -0.989 9.896 1.00 88.50 74 ARG A C 1
ATOM 601 O O . ARG A 1 74 ? -8.270 -1.408 10.640 1.00 88.50 74 ARG A O 1
ATOM 608 N N . ALA A 1 75 ? -6.116 -0.926 10.271 1.00 88.62 75 ALA A N 1
ATOM 609 C CA . ALA A 1 75 ? -5.684 -1.272 11.619 1.00 88.62 75 ALA A CA 1
ATOM 610 C C . ALA A 1 75 ? -6.334 -0.344 12.652 1.00 88.62 75 ALA A C 1
ATOM 612 O O . ALA A 1 75 ? -6.806 -0.825 13.677 1.00 88.62 75 ALA A O 1
ATOM 613 N N . TRP A 1 76 ? -6.422 0.960 12.365 1.00 88.69 76 TRP A N 1
ATOM 614 C CA . TRP A 1 76 ? -7.135 1.916 13.214 1.00 88.69 76 TRP A CA 1
ATOM 615 C C . TRP A 1 76 ? -8.631 1.622 13.306 1.00 88.69 76 TRP A C 1
ATOM 617 O O . TRP A 1 76 ? -9.200 1.691 14.392 1.00 88.69 76 TRP A O 1
ATOM 627 N N . GLU A 1 77 ? -9.270 1.267 12.193 1.00 88.50 77 GLU A N 1
ATOM 628 C CA . GLU A 1 77 ? -10.688 0.909 12.179 1.00 88.50 77 GLU A CA 1
ATOM 629 C C . GLU A 1 77 ? -10.963 -0.361 12.995 1.00 88.50 77 GLU A C 1
ATOM 631 O O . GLU A 1 77 ? -11.853 -0.368 13.846 1.00 88.50 77 GLU A O 1
ATOM 636 N N . ILE A 1 78 ? -10.149 -1.406 12.815 1.00 87.69 78 ILE A N 1
ATOM 637 C CA . ILE A 1 78 ? -10.222 -2.634 13.615 1.00 87.69 78 ILE A CA 1
ATOM 638 C C . ILE A 1 78 ? -10.027 -2.303 15.097 1.00 87.69 78 ILE A C 1
ATOM 640 O O . ILE A 1 78 ? -10.842 -2.707 15.923 1.00 87.69 78 ILE A O 1
ATOM 644 N N . GLU A 1 79 ? -9.012 -1.512 15.444 1.00 87.38 79 GLU A N 1
ATOM 645 C CA . GLU A 1 79 ? -8.755 -1.113 16.828 1.00 87.38 79 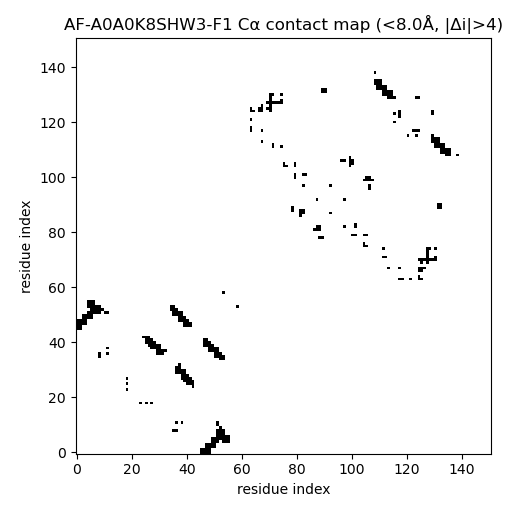GLU A CA 1
ATOM 646 C C . GLU A 1 79 ? -9.935 -0.331 17.421 1.00 87.38 79 GLU A C 1
ATOM 648 O O . GLU A 1 79 ? -10.377 -0.622 18.531 1.00 87.38 79 GLU A O 1
ATOM 653 N N . LYS A 1 80 ? -10.521 0.599 16.656 1.00 87.12 80 LYS A N 1
ATOM 654 C CA . LYS A 1 80 ? -11.725 1.336 17.054 1.00 87.12 80 LYS A CA 1
ATOM 655 C C . LYS A 1 80 ? -12.889 0.390 17.337 1.00 87.12 80 LYS A C 1
ATOM 657 O O . LYS A 1 80 ? -13.557 0.553 18.355 1.00 87.12 80 LYS A O 1
ATOM 662 N N . THR A 1 81 ? -13.130 -0.594 16.467 1.00 86.38 81 THR A N 1
ATOM 663 C CA . THR A 1 81 ? -14.209 -1.579 16.665 1.00 86.38 81 THR A CA 1
ATOM 664 C C . THR A 1 81 ? -13.964 -2.495 17.865 1.00 86.38 81 THR A C 1
ATOM 666 O O . THR A 1 81 ? -14.908 -2.848 18.575 1.00 86.38 81 THR A O 1
ATOM 669 N N . LEU A 1 82 ? -12.706 -2.856 18.142 1.00 84.94 82 LEU A N 1
ATOM 670 C CA . LEU A 1 82 ? -12.335 -3.634 19.324 1.00 84.94 82 LEU A CA 1
ATOM 671 C C . LEU A 1 82 ? -12.585 -2.828 20.600 1.00 84.94 82 LEU A C 1
ATOM 673 O O . LEU A 1 82 ? -13.277 -3.308 21.499 1.00 84.94 82 LEU A O 1
ATOM 677 N N . VAL A 1 83 ? -12.116 -1.579 20.632 1.00 83.25 83 VAL A N 1
ATOM 678 C CA . VAL A 1 83 ? -12.311 -0.672 21.768 1.00 83.25 83 VAL A CA 1
ATOM 679 C C . VAL A 1 83 ? -13.793 -0.364 21.986 1.00 83.25 83 VAL A C 1
ATOM 681 O O . VAL A 1 83 ? -14.247 -0.409 23.127 1.00 83.25 83 VAL A O 1
ATOM 684 N N . SER A 1 84 ? -14.581 -0.153 20.924 1.00 83.12 84 SER A N 1
ATOM 685 C CA . SER A 1 84 ? -16.032 0.059 21.046 1.00 83.12 84 SER A CA 1
ATOM 686 C C . SER A 1 84 ? -16.774 -1.177 21.553 1.00 83.12 84 SER A C 1
ATOM 688 O O . SER A 1 84 ? -17.826 -1.051 22.171 1.00 83.12 84 SER A O 1
ATOM 690 N N . SER A 1 85 ? -16.236 -2.372 21.295 1.00 83.94 85 SER A N 1
ATOM 691 C CA . SER A 1 85 ? -16.777 -3.643 21.795 1.00 83.94 85 SER A CA 1
ATOM 692 C C . SER A 1 85 ? -16.328 -3.957 23.229 1.00 83.94 85 SER A C 1
ATOM 694 O O . SER A 1 85 ? -16.660 -5.016 23.756 1.00 83.94 85 SER A O 1
ATOM 696 N N . GLY A 1 86 ? -15.557 -3.065 23.864 1.00 77.94 86 GLY A N 1
ATOM 697 C CA . GLY A 1 86 ? -15.020 -3.250 25.212 1.00 77.94 86 GLY A CA 1
ATOM 698 C C . GLY A 1 86 ? -13.810 -4.185 25.286 1.00 77.94 86 GLY A C 1
ATOM 699 O O . GLY A 1 86 ? -13.347 -4.485 26.385 1.00 77.94 86 GLY A O 1
ATOM 700 N N . LEU A 1 87 ? -13.274 -4.627 24.144 1.00 74.19 87 LEU A N 1
ATOM 701 C CA . LEU A 1 87 ? -12.070 -5.449 24.079 1.00 74.19 87 LEU A CA 1
ATOM 702 C C . LEU A 1 87 ? -10.825 -4.557 24.119 1.00 74.19 87 LEU A C 1
ATOM 704 O O . LEU A 1 87 ? -10.773 -3.495 23.494 1.00 74.19 87 LEU A O 1
ATOM 708 N N . SER A 1 88 ? -9.802 -5.000 24.846 1.00 66.38 88 SER A N 1
ATOM 709 C CA . SER A 1 88 ? -8.466 -4.415 24.739 1.00 66.38 88 SER A CA 1
ATOM 710 C C . SER A 1 88 ? -7.858 -4.885 23.421 1.00 66.38 88 SER A C 1
ATOM 712 O O . SER A 1 88 ? -7.672 -6.087 23.222 1.00 66.38 88 SER A O 1
ATOM 714 N N . GLY A 1 89 ? -7.626 -3.955 22.496 1.00 66.25 89 GLY A N 1
ATOM 715 C CA . GLY A 1 89 ? -6.960 -4.253 21.234 1.00 66.25 89 GLY A CA 1
ATOM 716 C C . GLY A 1 89 ? -5.446 -4.401 21.408 1.00 66.25 89 GLY A C 1
ATOM 717 O O . GLY A 1 89 ? -4.962 -4.849 22.448 1.00 66.25 89 GLY A O 1
ATOM 718 N N . ARG A 1 90 ? -4.675 -4.070 20.369 1.00 65.00 90 ARG A N 1
ATOM 719 C CA . ARG A 1 90 ? -3.207 -4.209 20.388 1.00 65.00 90 ARG A CA 1
ATOM 720 C C . ARG A 1 90 ? -2.500 -3.076 21.130 1.00 65.00 90 ARG A C 1
ATOM 722 O O . ARG A 1 90 ? -1.333 -3.238 21.483 1.00 65.00 90 ARG A O 1
ATOM 729 N N . GLY A 1 91 ? -3.168 -1.941 21.330 1.00 64.31 91 GLY A N 1
ATOM 730 C CA . GLY A 1 91 ? -2.658 -0.844 22.147 1.00 64.31 91 GLY A CA 1
ATOM 731 C C . GLY A 1 91 ? -3.138 -0.949 23.593 1.00 64.31 91 GLY A C 1
ATOM 732 O O . GLY A 1 91 ? -4.321 -1.164 23.851 1.00 64.31 91 GLY A O 1
ATOM 733 N N . GLU A 1 92 ? -2.229 -0.760 24.550 1.00 69.75 92 GLU A N 1
ATOM 734 C CA . GLU A 1 92 ? -2.594 -0.482 25.943 1.00 69.75 92 GLU A CA 1
ATOM 735 C C . GLU A 1 92 ? -3.105 0.963 26.047 1.00 69.75 92 GLU A C 1
ATOM 737 O O . GLU A 1 92 ? -2.377 1.862 26.461 1.00 69.75 92 GLU A O 1
ATOM 742 N N . TRP A 1 93 ? -4.339 1.195 25.599 1.00 80.31 93 TRP A N 1
ATOM 743 C CA . TRP A 1 93 ? -4.960 2.520 25.604 1.00 80.31 93 TRP A CA 1
ATOM 744 C C . TRP A 1 93 ? -5.446 2.903 27.000 1.00 80.31 93 TRP A C 1
ATOM 746 O O . TRP A 1 93 ? -6.164 2.132 27.645 1.00 80.31 93 TRP A O 1
ATOM 756 N N . THR A 1 94 ? -5.127 4.117 27.447 1.00 79.81 94 THR A N 1
ATOM 757 C CA . THR A 1 94 ? -5.790 4.701 28.622 1.00 79.81 94 THR A CA 1
ATOM 758 C C . THR A 1 94 ? -7.240 5.063 28.299 1.00 79.81 94 THR A C 1
ATOM 760 O O . THR A 1 94 ? -7.608 5.190 27.135 1.00 79.81 94 THR A O 1
ATOM 763 N N . GLU A 1 95 ? -8.087 5.258 29.312 1.00 78.25 95 GLU A N 1
ATOM 764 C CA . GLU A 1 95 ? -9.502 5.611 29.094 1.00 78.25 95 GLU A CA 1
ATOM 765 C C . GLU A 1 95 ? -9.663 6.879 28.228 1.00 78.25 95 GLU A C 1
ATOM 767 O O . GLU A 1 95 ? -10.485 6.917 27.318 1.00 78.25 95 GLU A O 1
ATOM 772 N N . GLU A 1 96 ? -8.784 7.866 28.420 1.00 79.56 96 GLU A N 1
ATOM 773 C CA . GLU A 1 96 ? -8.737 9.108 27.634 1.00 79.56 96 GLU A CA 1
ATOM 774 C C . GLU A 1 96 ? -8.355 8.848 26.164 1.00 79.56 96 GLU A C 1
ATOM 776 O O . GLU A 1 96 ? -8.940 9.419 25.243 1.00 79.56 96 GLU A O 1
ATOM 781 N N . GLU A 1 97 ? -7.379 7.965 25.924 1.00 82.12 97 GLU A N 1
ATOM 782 C CA . GLU A 1 97 ? -6.948 7.572 24.576 1.00 82.12 97 GLU A CA 1
ATOM 783 C C . GLU A 1 97 ? -8.018 6.721 23.872 1.00 82.12 97 GLU A C 1
ATOM 785 O O . GLU A 1 97 ? -8.192 6.825 22.658 1.00 82.12 97 GLU A O 1
ATOM 790 N N . ARG A 1 98 ? -8.779 5.910 24.621 1.00 81.56 98 ARG A N 1
ATOM 791 C CA . ARG A 1 98 ? -9.913 5.130 24.098 1.00 81.56 98 ARG A CA 1
ATOM 792 C C . ARG A 1 98 ? -11.041 6.040 23.640 1.00 81.56 98 ARG A C 1
ATOM 794 O O . ARG A 1 98 ? -11.553 5.850 22.536 1.00 81.56 98 ARG A O 1
ATOM 801 N N . GLU A 1 99 ? -11.406 7.036 24.444 1.00 81.31 99 GLU A N 1
ATOM 802 C CA . GLU A 1 99 ? -12.381 8.049 24.037 1.00 81.31 99 GLU A CA 1
ATOM 803 C C . GLU A 1 99 ? -11.903 8.796 22.789 1.00 81.31 99 GLU A C 1
ATOM 805 O O . GLU A 1 99 ? -12.666 8.942 21.831 1.00 81.31 99 GLU A O 1
ATOM 810 N N . GLU A 1 100 ? -10.626 9.194 22.743 1.00 83.56 100 GLU A N 1
ATOM 811 C CA . GLU A 1 100 ? -10.055 9.842 21.562 1.00 83.56 100 GLU A CA 1
ATOM 812 C C . GLU A 1 100 ? -10.126 8.940 20.320 1.00 83.56 100 GLU A C 1
ATOM 814 O O . GLU A 1 100 ? -10.550 9.391 19.253 1.00 83.56 100 GLU A O 1
ATOM 819 N N . LEU A 1 101 ? -9.791 7.655 20.452 1.00 85.44 101 LEU A N 1
ATOM 820 C CA . LEU A 1 101 ? -9.895 6.680 19.370 1.00 85.44 101 LEU A CA 1
ATOM 821 C C . LEU A 1 101 ? -11.340 6.533 18.871 1.00 85.44 101 LEU A C 1
ATOM 823 O O . LEU A 1 101 ? -11.577 6.467 17.664 1.00 85.44 101 LEU A O 1
ATOM 827 N N . LEU A 1 102 ? -12.321 6.509 19.772 1.00 83.12 102 LEU A N 1
ATOM 828 C CA . LEU A 1 102 ? -13.735 6.393 19.411 1.00 83.12 102 LEU A CA 1
ATOM 829 C C . LEU A 1 102 ? -14.251 7.656 18.703 1.00 83.12 102 LEU A C 1
ATOM 831 O O . LEU A 1 102 ? -14.947 7.549 17.685 1.00 83.12 102 LEU A O 1
ATOM 835 N N . LEU A 1 103 ? -13.857 8.834 19.195 1.00 84.44 103 LEU A N 1
ATOM 836 C CA . LEU A 1 103 ? -14.243 10.145 18.666 1.00 84.44 103 LEU A CA 1
ATOM 837 C C . LEU A 1 103 ? -13.564 10.467 17.329 1.00 84.44 103 LEU A C 1
ATOM 839 O O . LEU A 1 103 ? -14.235 10.838 16.366 1.00 84.44 103 LEU A O 1
ATOM 843 N N . ARG A 1 104 ? -12.236 10.333 17.253 1.00 82.19 104 ARG A N 1
ATOM 844 C CA . ARG A 1 104 ? -11.416 10.750 16.100 1.00 82.19 104 ARG A CA 1
ATOM 845 C C . ARG A 1 104 ? -11.047 9.608 15.156 1.00 82.19 104 ARG A C 1
ATOM 847 O O . ARG A 1 104 ? -10.628 9.875 14.034 1.00 82.19 104 ARG A O 1
ATOM 854 N N . GLY A 1 105 ? -11.176 8.353 15.586 1.00 82.31 105 GLY A N 1
ATOM 855 C CA . GLY A 1 105 ? -10.729 7.179 14.825 1.00 82.31 105 GLY A CA 1
ATOM 856 C C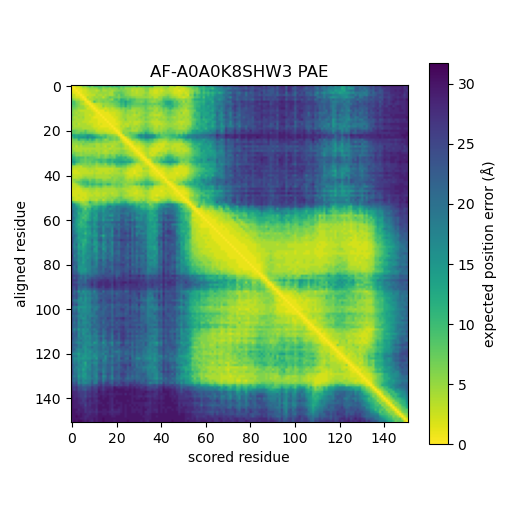 . GLY A 1 105 ? -9.221 6.924 14.883 1.00 82.31 105 GLY A C 1
ATOM 857 O O . GLY A 1 105 ? -8.737 6.036 14.193 1.00 82.31 105 GLY A O 1
ATOM 858 N N . ARG A 1 106 ? -8.476 7.702 15.675 1.00 82.50 106 ARG A N 1
ATOM 859 C CA . ARG A 1 106 ? -7.031 7.568 15.902 1.00 82.50 106 ARG A CA 1
ATOM 860 C C . ARG A 1 106 ? -6.658 8.210 17.234 1.00 82.50 106 ARG A C 1
ATOM 862 O O . ARG A 1 106 ? -7.354 9.127 17.663 1.00 82.50 106 ARG A O 1
ATOM 869 N N . VAL A 1 107 ? -5.541 7.793 17.819 1.00 82.50 107 VAL A N 1
ATOM 870 C CA . VAL A 1 107 ? -4.995 8.398 19.045 1.00 82.50 107 VAL A CA 1
ATOM 871 C C . VAL A 1 107 ? -3.866 9.360 18.690 1.00 82.50 107 VAL A C 1
ATOM 873 O O . VAL A 1 107 ? -2.956 9.007 17.934 1.00 82.50 107 VAL A O 1
ATOM 876 N N . GLU A 1 108 ? -3.916 10.590 19.200 1.00 78.31 108 GLU A N 1
ATOM 877 C CA . GLU A 1 108 ? -2.901 11.597 18.899 1.00 78.31 108 GLU A CA 1
ATOM 878 C C . GLU A 1 108 ? -1.555 11.229 19.550 1.00 78.31 108 GLU A C 1
ATOM 880 O O . GLU A 1 108 ? -1.458 10.949 20.743 1.00 78.31 108 GLU A O 1
ATOM 885 N N . GLY A 1 109 ? -0.484 11.219 18.751 1.00 78.00 109 GLY A N 1
ATOM 886 C CA . GLY A 1 109 ? 0.857 10.833 19.202 1.00 78.00 109 GLY A CA 1
ATOM 887 C C . GLY A 1 109 ? 1.185 9.344 19.063 1.00 78.00 109 GLY A C 1
ATOM 888 O O . GLY A 1 109 ? 2.303 8.954 19.406 1.00 78.00 109 GLY A O 1
ATOM 889 N N . TYR A 1 110 ? 0.268 8.529 18.531 1.00 82.88 110 TYR A N 1
ATOM 890 C CA . TYR A 1 110 ? 0.562 7.163 18.102 1.00 82.88 110 TYR A CA 1
ATOM 891 C C . TYR A 1 110 ? 0.620 7.078 16.585 1.00 82.88 110 TYR A C 1
ATOM 893 O O . TYR A 1 110 ? -0.308 7.480 15.884 1.00 82.88 110 TYR A O 1
ATOM 901 N N . ASP A 1 111 ? 1.699 6.485 16.090 1.00 82.75 111 ASP A N 1
ATOM 902 C CA . ASP A 1 111 ? 1.873 6.195 14.676 1.00 82.75 111 ASP A CA 1
ATOM 903 C C . ASP A 1 111 ? 1.761 4.687 14.440 1.00 82.75 111 ASP A C 1
ATOM 905 O O . ASP A 1 111 ? 2.297 3.869 15.197 1.00 82.75 111 ASP A O 1
ATOM 909 N N . GLY A 1 112 ? 1.040 4.322 13.377 1.00 85.00 112 GLY A N 1
ATOM 910 C CA . GLY A 1 112 ? 0.989 2.952 12.882 1.00 85.00 112 GLY A CA 1
ATOM 911 C C . GLY A 1 112 ? 2.294 2.637 12.167 1.00 85.00 112 GLY A C 1
ATOM 912 O O . GLY A 1 112 ? 2.527 3.132 11.067 1.00 85.00 112 GLY A O 1
ATOM 913 N N . VAL A 1 113 ? 3.145 1.834 12.794 1.00 82.69 113 VAL A N 1
ATOM 914 C CA . VAL A 1 113 ? 4.419 1.385 12.225 1.00 82.69 113 VAL A CA 1
ATOM 915 C C . VAL A 1 113 ? 4.328 -0.083 11.830 1.00 82.69 113 VAL A C 1
ATOM 917 O O . VAL A 1 113 ? 3.587 -0.861 12.436 1.00 82.69 113 VAL A O 1
ATOM 920 N N . ASP A 1 114 ? 5.072 -0.475 10.801 1.00 83.31 114 ASP A N 1
ATOM 921 C CA . ASP A 1 114 ? 5.160 -1.869 10.387 1.00 83.31 114 ASP A CA 1
ATOM 922 C C . ASP A 1 114 ? 5.938 -2.712 11.412 1.00 83.31 114 ASP A C 1
ATOM 924 O O . ASP A 1 114 ? 7.026 -2.343 11.856 1.00 83.31 114 ASP A O 1
ATOM 928 N N . ILE A 1 115 ? 5.369 -3.859 11.795 1.00 84.50 115 ILE A N 1
ATOM 929 C CA . ILE A 1 115 ? 6.023 -4.855 12.658 1.00 84.50 115 ILE A CA 1
ATOM 930 C C . ILE A 1 115 ? 7.127 -5.554 11.859 1.00 84.50 115 ILE A C 1
ATOM 932 O O . ILE A 1 115 ? 8.274 -5.654 12.301 1.00 84.50 115 ILE A O 1
ATOM 936 N N . HIS A 1 116 ? 6.782 -6.017 10.656 1.00 81.19 116 HIS A N 1
ATOM 937 C CA . HIS A 1 116 ? 7.712 -6.587 9.695 1.00 81.19 116 HIS A CA 1
ATOM 938 C C . HIS A 1 116 ? 7.924 -5.649 8.515 1.00 81.19 116 HIS A C 1
ATOM 940 O O . HIS A 1 116 ? 6.965 -5.217 7.872 1.00 81.19 116 HIS A O 1
ATOM 946 N N . SER A 1 117 ? 9.199 -5.444 8.169 1.00 77.88 117 SER A N 1
ATOM 947 C CA . SER A 1 117 ? 9.597 -4.592 7.054 1.00 77.88 117 SER A CA 1
ATOM 948 C C . SER A 1 117 ? 8.901 -4.999 5.758 1.00 77.88 117 SER A C 1
ATOM 950 O O . SER A 1 117 ? 9.222 -6.029 5.156 1.00 77.88 117 SER A O 1
ATOM 952 N N . ILE A 1 118 ? 8.023 -4.125 5.269 1.00 78.88 118 ILE A N 1
ATOM 953 C CA . ILE A 1 118 ? 7.277 -4.291 4.009 1.00 78.88 118 ILE A CA 1
ATOM 954 C C . ILE A 1 118 ? 8.197 -4.389 2.781 1.00 78.88 118 ILE A C 1
ATOM 956 O O . ILE A 1 118 ? 7.819 -4.915 1.737 1.00 78.88 118 ILE A O 1
ATOM 960 N N . GLN A 1 119 ? 9.447 -3.927 2.905 1.00 71.38 119 GLN A N 1
ATOM 961 C CA . GLN A 1 119 ? 10.473 -4.128 1.884 1.00 71.38 119 GLN A CA 1
ATOM 962 C C . GLN A 1 119 ? 10.905 -5.593 1.768 1.00 71.38 119 GLN A C 1
ATOM 964 O O . GLN A 1 119 ? 11.164 -6.056 0.659 1.00 71.38 119 GLN A O 1
ATOM 969 N N . ARG A 1 120 ? 10.974 -6.319 2.890 1.00 73.88 120 ARG A N 1
ATOM 970 C CA . ARG A 1 120 ? 11.351 -7.738 2.935 1.00 73.88 120 ARG A CA 1
ATOM 971 C C . ARG A 1 120 ? 10.139 -8.650 2.720 1.00 73.88 120 ARG A C 1
ATOM 973 O O . ARG A 1 120 ? 10.290 -9.690 2.090 1.00 73.88 120 ARG A O 1
ATOM 980 N N . TYR A 1 121 ? 8.957 -8.225 3.170 1.00 76.19 121 TYR A N 1
ATOM 981 C CA . TYR A 1 121 ? 7.700 -8.970 3.059 1.00 76.19 121 TYR A CA 1
ATOM 982 C C . TYR A 1 121 ? 6.607 -8.125 2.384 1.00 76.19 121 TYR A C 1
ATOM 984 O O . TYR A 1 121 ? 5.709 -7.619 3.058 1.00 76.19 121 TYR A O 1
ATOM 992 N N . PRO A 1 122 ? 6.663 -7.945 1.051 1.00 74.19 122 PRO A N 1
ATOM 993 C CA . PRO A 1 122 ? 5.698 -7.116 0.326 1.00 74.19 122 PRO A CA 1
ATOM 994 C C . PRO A 1 122 ? 4.254 -7.627 0.436 1.00 74.19 122 PRO A C 1
ATOM 996 O O . PRO A 1 122 ? 3.323 -6.831 0.366 1.00 74.19 122 PRO A O 1
ATOM 999 N N . GLN A 1 123 ? 4.053 -8.928 0.665 1.00 80.62 123 GLN A N 1
ATOM 1000 C CA . GLN A 1 123 ? 2.734 -9.520 0.900 1.00 80.62 123 GLN A CA 1
ATOM 1001 C C . GLN A 1 123 ? 2.050 -9.015 2.182 1.00 80.62 123 GLN A C 1
ATOM 1003 O O . GLN A 1 123 ? 0.830 -9.056 2.266 1.00 80.62 123 GLN A O 1
ATOM 1008 N N . LEU A 1 124 ? 2.818 -8.509 3.156 1.00 80.06 124 LEU A N 1
ATOM 1009 C CA . LEU A 1 124 ? 2.299 -7.962 4.416 1.00 80.06 124 LEU A CA 1
ATOM 1010 C C . LEU A 1 124 ? 2.051 -6.448 4.349 1.00 80.06 124 LEU A C 1
ATOM 1012 O O . LEU A 1 124 ? 1.718 -5.831 5.357 1.00 80.06 124 LEU A O 1
ATOM 1016 N N . ALA A 1 125 ? 2.253 -5.817 3.189 1.00 77.88 125 ALA A N 1
ATOM 1017 C CA . ALA A 1 125 ? 2.136 -4.368 3.069 1.00 77.88 125 ALA A CA 1
ATOM 1018 C C . ALA A 1 125 ? 0.686 -3.868 3.159 1.00 77.88 125 ALA A C 1
ATOM 1020 O O . ALA A 1 125 ? 0.482 -2.749 3.607 1.00 77.88 125 ALA A O 1
ATOM 1021 N N . ASP A 1 126 ? -0.302 -4.670 2.744 1.00 83.62 126 ASP A N 1
ATOM 1022 C CA . ASP A 1 126 ? -1.739 -4.333 2.833 1.00 83.62 126 ASP A CA 1
ATOM 1023 C C . ASP A 1 126 ? -2.425 -5.002 4.043 1.00 83.62 126 ASP A C 1
ATOM 1025 O O . ASP A 1 126 ? -3.634 -4.858 4.225 1.00 83.62 126 ASP A O 1
ATOM 1029 N N . ASP A 1 127 ? -1.660 -5.737 4.861 1.00 83.62 127 ASP A N 1
ATOM 1030 C CA . ASP A 1 127 ? -2.168 -6.478 6.014 1.00 83.62 127 ASP A CA 1
ATOM 1031 C C . ASP A 1 127 ? -2.240 -5.571 7.258 1.00 83.62 127 ASP A C 1
ATOM 1033 O O . ASP A 1 127 ? -1.190 -5.183 7.788 1.00 83.62 127 ASP A O 1
ATOM 1037 N N . PRO A 1 128 ? -3.444 -5.243 7.775 1.00 84.50 128 PRO A N 1
ATOM 1038 C CA . PRO A 1 128 ? -3.573 -4.493 9.025 1.00 84.50 128 PRO A CA 1
ATOM 1039 C C . PRO A 1 128 ? -2.981 -5.256 10.220 1.00 84.50 128 PRO A C 1
ATOM 1041 O O . PRO A 1 128 ? -2.556 -4.645 11.199 1.00 84.50 128 PRO A O 1
ATOM 1044 N N . GLY A 1 129 ? -2.881 -6.586 10.132 1.00 83.25 129 GLY A N 1
ATOM 1045 C CA . GLY A 1 129 ? -2.240 -7.438 11.124 1.00 83.25 129 GLY A CA 1
ATOM 1046 C C . GLY A 1 129 ? -0.730 -7.223 11.252 1.00 83.25 129 GLY A C 1
ATOM 1047 O O . GLY A 1 129 ? -0.169 -7.574 12.291 1.00 83.25 129 GLY A O 1
ATOM 1048 N N . ASN A 1 130 ? -0.080 -6.596 10.271 1.00 86.06 130 ASN A N 1
ATOM 1049 C CA . ASN A 1 130 ? 1.340 -6.243 10.312 1.00 86.06 130 ASN A CA 1
ATOM 1050 C C . ASN A 1 130 ? 1.593 -4.809 10.823 1.00 86.06 130 ASN A C 1
ATOM 1052 O O . ASN A 1 130 ? 2.727 -4.332 10.800 1.00 86.06 130 ASN A O 1
ATOM 1056 N N . VAL A 1 131 ? 0.557 -4.104 11.284 1.00 85.44 131 VAL A N 1
ATOM 1057 C CA . VAL A 1 131 ? 0.673 -2.759 11.859 1.00 85.44 131 VAL A CA 1
ATOM 1058 C C . VAL A 1 131 ? 0.631 -2.841 13.384 1.00 85.44 131 VAL A C 1
ATOM 1060 O O . VAL A 1 131 ? -0.192 -3.552 13.968 1.00 85.44 131 VAL A O 1
ATOM 1063 N N . THR A 1 132 ? 1.525 -2.099 14.035 1.00 85.56 132 THR A N 1
ATOM 1064 C CA . THR A 1 132 ? 1.503 -1.857 15.480 1.00 85.56 132 THR A CA 1
ATOM 1065 C C . THR A 1 132 ? 1.490 -0.364 15.754 1.00 85.56 132 THR A C 1
ATOM 1067 O O . THR A 1 132 ? 2.138 0.414 15.056 1.00 85.56 132 THR A O 1
ATOM 1070 N N . PHE A 1 133 ? 0.787 0.047 16.801 1.00 86.06 133 PHE A N 1
ATOM 1071 C CA . PHE A 1 133 ? 0.777 1.438 17.231 1.00 86.06 133 PHE A CA 1
ATOM 1072 C C . PHE A 1 133 ? 1.945 1.676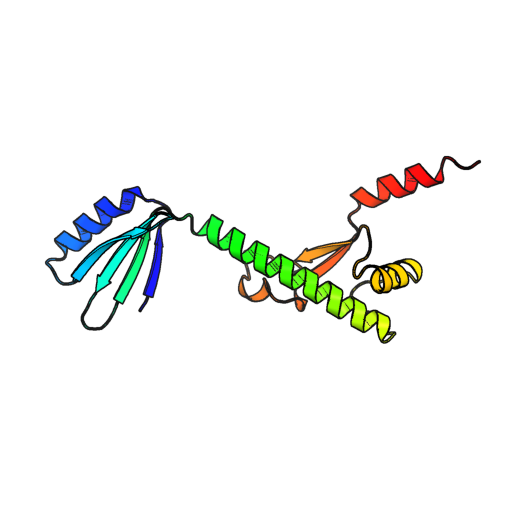 18.182 1.00 86.06 133 PHE A C 1
ATOM 1074 O O . PHE A 1 133 ? 2.077 0.992 19.197 1.00 86.06 133 PHE A O 1
ATOM 1081 N N . ARG A 1 134 ? 2.828 2.622 17.853 1.00 82.12 134 ARG A N 1
ATOM 1082 C CA . ARG A 1 134 ? 3.893 3.066 18.762 1.00 82.12 134 ARG A CA 1
ATOM 1083 C C . ARG A 1 134 ? 3.724 4.543 19.067 1.00 82.12 134 ARG A C 1
ATOM 1085 O O . ARG A 1 134 ? 3.521 5.350 18.167 1.00 82.12 134 ARG A O 1
ATOM 1092 N N . ASN A 1 135 ? 3.856 4.876 20.346 1.00 77.81 135 ASN A N 1
ATOM 1093 C CA . ASN A 1 135 ? 3.879 6.254 20.817 1.00 77.81 135 ASN A CA 1
ATOM 1094 C C . ASN A 1 135 ? 5.155 6.935 20.296 1.00 77.81 135 ASN A C 1
ATOM 1096 O O . ASN A 1 135 ? 6.268 6.514 20.640 1.00 77.81 135 ASN A O 1
ATOM 1100 N N . ASP A 1 136 ? 5.015 7.960 19.456 1.00 65.94 136 ASP A N 1
ATOM 1101 C CA . ASP A 1 136 ? 6.157 8.750 19.012 1.00 65.94 136 ASP A CA 1
ATOM 1102 C C . ASP A 1 136 ? 6.635 9.614 20.188 1.00 65.94 136 ASP A C 1
ATOM 1104 O O . ASP A 1 136 ? 6.036 10.629 20.558 1.00 65.94 136 ASP A O 1
ATOM 1108 N N . ALA A 1 137 ? 7.770 9.226 20.776 1.00 55.91 137 ALA A N 1
ATOM 1109 C CA . ALA A 1 137 ? 8.408 9.927 21.887 1.00 55.91 137 ALA A CA 1
ATOM 1110 C C . ALA A 1 137 ? 8.685 11.420 21.603 1.00 55.91 137 ALA A C 1
ATOM 1112 O O . ALA A 1 137 ? 8.888 12.193 22.547 1.00 55.91 137 ALA A O 1
ATOM 1113 N N . LYS A 1 138 ? 8.658 11.864 20.337 1.00 54.88 138 LYS A N 1
ATOM 1114 C CA . LYS A 1 138 ? 8.718 13.289 19.980 1.00 54.88 138 LYS A CA 1
ATOM 1115 C C . LYS A 1 138 ? 7.510 14.078 20.495 1.00 54.88 138 LYS A C 1
ATOM 1117 O O . LYS A 1 138 ? 7.686 15.221 20.922 1.00 54.88 138 LYS A O 1
ATOM 1122 N N . HIS A 1 139 ? 6.321 13.478 20.553 1.00 52.72 139 HIS A N 1
ATOM 1123 C CA . HIS A 1 139 ? 5.108 14.133 21.056 1.00 52.72 139 HIS A CA 1
ATOM 1124 C C . HIS A 1 139 ? 5.076 14.244 22.593 1.00 52.72 139 HIS A C 1
ATOM 1126 O O . HIS A 1 139 ? 4.497 15.194 23.128 1.00 52.72 139 HIS A O 1
ATOM 1132 N N . LYS A 1 140 ? 5.800 13.382 23.331 1.00 51.09 140 LYS A N 1
ATOM 1133 C CA . LYS A 1 140 ? 5.939 13.501 24.801 1.00 51.09 140 LYS A CA 1
ATOM 1134 C C . LYS A 1 140 ? 6.613 14.802 25.252 1.00 51.09 140 LYS A C 1
ATOM 1136 O O . LYS A 1 140 ? 6.296 15.309 26.328 1.00 51.09 140 LYS A O 1
ATOM 1141 N N . ARG A 1 141 ? 7.528 15.370 24.453 1.00 50.91 141 ARG A N 1
ATOM 1142 C CA . ARG A 1 141 ? 8.203 16.634 24.806 1.00 50.91 141 ARG A CA 1
ATOM 1143 C C . ARG A 1 141 ? 7.253 17.836 24.805 1.00 50.91 141 ARG A C 1
ATOM 1145 O O . ARG A 1 141 ? 7.411 18.693 25.664 1.00 50.91 141 ARG A O 1
ATOM 1152 N N . LYS A 1 142 ? 6.244 17.867 23.924 1.00 51.38 142 LYS A N 1
ATOM 1153 C CA . LYS A 1 142 ? 5.254 18.961 23.870 1.00 51.38 142 LYS A CA 1
ATOM 1154 C C . LYS A 1 142 ? 4.235 18.916 25.012 1.00 51.38 142 LYS A C 1
ATOM 1156 O O . LYS A 1 142 ? 3.891 19.960 25.551 1.00 51.38 142 LYS A O 1
ATOM 1161 N N . ARG A 1 143 ? 3.771 17.732 25.435 1.00 52.38 143 ARG A N 1
ATOM 1162 C CA . ARG A 1 143 ? 2.808 17.649 26.557 1.00 52.38 143 ARG A CA 1
ATOM 1163 C C . ARG A 1 143 ? 3.426 18.070 27.896 1.00 52.38 143 ARG A C 1
ATOM 1165 O O . ARG A 1 143 ? 2.736 18.652 28.722 1.00 52.38 143 ARG A O 1
ATOM 1172 N N . ARG A 1 144 ? 4.735 17.855 28.092 1.00 50.81 144 ARG A N 1
ATOM 1173 C CA . ARG A 1 144 ? 5.451 18.310 29.299 1.00 50.81 144 ARG A CA 1
ATOM 1174 C C . ARG A 1 144 ? 5.601 19.827 29.396 1.00 50.81 144 ARG A C 1
ATOM 1176 O O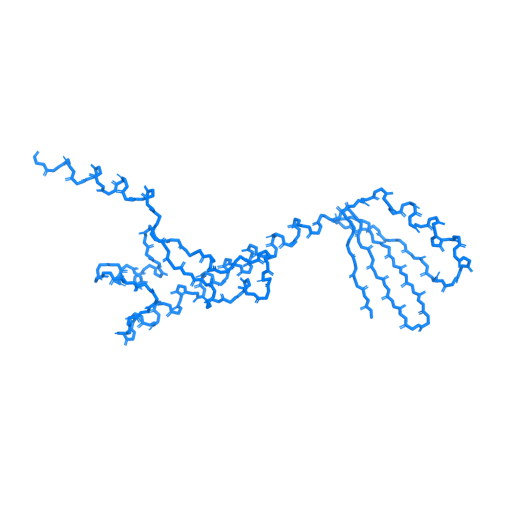 . ARG A 1 144 ? 5.582 20.346 30.503 1.00 50.81 144 ARG A O 1
ATOM 1183 N N . THR A 1 145 ? 5.742 20.534 28.276 1.00 51.44 145 THR A N 1
ATOM 1184 C CA . THR A 1 145 ? 5.901 21.996 28.296 1.00 51.44 145 THR A CA 1
ATOM 1185 C C . THR A 1 145 ? 4.587 22.722 28.570 1.00 51.44 145 THR A C 1
ATOM 1187 O O . THR A 1 145 ? 4.607 23.768 29.199 1.00 51.44 145 THR A O 1
ATOM 1190 N N . HIS A 1 146 ? 3.444 22.157 28.169 1.00 52.09 146 HIS A N 1
ATOM 1191 C CA . HIS A 1 146 ? 2.133 22.771 28.419 1.00 52.09 146 HIS A CA 1
ATOM 1192 C C . HIS A 1 146 ? 1.608 22.593 29.850 1.00 52.09 146 HIS A C 1
ATOM 1194 O O . HIS A 1 146 ? 0.703 23.316 30.245 1.00 52.09 146 HIS A O 1
ATOM 1200 N N . HIS A 1 147 ? 2.154 21.659 30.634 1.00 51.62 147 HIS A N 1
ATOM 1201 C CA . HIS A 1 147 ? 1.694 21.422 32.008 1.00 51.62 147 HIS A CA 1
ATOM 1202 C C . HIS A 1 147 ? 2.445 22.250 33.065 1.00 51.62 147 HIS A C 1
ATOM 1204 O O . HIS A 1 147 ? 2.121 22.163 34.243 1.00 51.62 147 HIS A O 1
ATOM 1210 N N . HIS A 1 148 ? 3.462 23.029 32.675 1.00 51.81 148 HIS A N 1
ATOM 1211 C CA . HIS A 1 148 ? 4.272 23.816 33.614 1.00 51.81 148 HIS A CA 1
ATOM 1212 C C . HIS A 1 148 ? 3.904 25.308 33.664 1.00 51.81 148 HIS A C 1
ATOM 1214 O O . HIS A 1 148 ? 4.550 26.055 34.386 1.00 51.81 148 HIS A O 1
ATOM 1220 N N . ASP A 1 149 ? 2.877 25.742 32.928 1.00 48.16 149 ASP A N 1
ATOM 1221 C CA . ASP A 1 149 ? 2.498 27.160 32.802 1.00 48.16 149 ASP A CA 1
ATOM 1222 C C . ASP A 1 149 ? 1.063 27.405 33.303 1.00 48.16 149 ASP A C 1
ATOM 1224 O O . ASP A 1 149 ? 0.204 27.991 32.647 1.00 48.16 149 ASP A O 1
ATOM 1228 N N . SER A 1 150 ? 0.746 26.812 34.453 1.00 46.12 150 SER A N 1
ATOM 1229 C CA . SER A 1 150 ? -0.528 26.991 35.154 1.00 46.12 150 SER A CA 1
ATOM 1230 C C . SER A 1 150 ? -0.288 26.860 36.655 1.00 46.12 150 SER A C 1
ATOM 1232 O O . SER A 1 150 ? -0.686 25.882 37.286 1.00 46.12 150 SER A O 1
ATOM 1234 N N . THR A 1 151 ? 0.436 27.819 37.227 1.00 41.31 151 THR A N 1
ATOM 1235 C CA . THR A 1 151 ? 0.420 28.140 38.662 1.00 41.31 151 THR A CA 1
ATOM 1236 C C . THR A 1 151 ? 0.692 29.626 38.822 1.00 41.31 151 THR A C 1
ATOM 1238 O O . THR A 1 151 ? 1.626 30.115 38.150 1.00 41.31 151 THR A O 1
#

Nearest PDB structures (foldseek):
  8r51-assembly1_A  TM=6.292E-01  e=3.207E-12  Mus musculus
  8r54-assembly1_A  TM=6.233E-01  e=5.509E-11  Mus musculus
  8r50-assembly1_A  TM=6.178E-01  e=8.660E-11  Mus musculus
  7ban-assembly1_A  TM=7.212E-01  e=5.289E-10  Homo sapiens
  7bam-assembly1_B  TM=7.190E-01  e=4.357E-10  Homo sapiens